Protein AF-A0A3B8LJZ1-F1 (afdb_monomer_lite)

Radius of gyration: 10.49 Å; chains: 1; bounding box: 23×17×28 Å

Sequence (46 aa):
HDIELFIDADDRLFNATCTCGFFRHNRMLKGPCEHMLAIRMIHAKG

pLDDT: mean 90.08, std 7.47, range [53.12, 96.31]

Structure (mmCIF, N/CA/C/O backbone):
data_AF-A0A3B8LJZ1-F1
#
_entry.id   AF-A0A3B8LJZ1-F1
#
loop_
_atom_site.group_PDB
_atom_site.id
_atom_site.type_symbol
_atom_site.label_atom_id
_atom_site.label_alt_id
_atom_site.label_comp_id
_atom_site.label_asym_id
_atom_site.label_entity_id
_atom_site.label_seq_id
_atom_site.pdbx_PDB_ins_code
_atom_site.Cartn_x
_atom_site.Cartn_y
_atom_site.Cartn_z
_atom_site.occupancy
_atom_site.B_iso_or_equiv
_atom_site.auth_seq_id
_atom_site.auth_comp_id
_atom_site.auth_asym_id
_atom_site.auth_atom_id
_atom_site.pdbx_PDB_model_num
ATOM 1 N N . HIS A 1 1 ? -8.316 -10.440 -7.152 1.00 75.38 1 HIS A N 1
ATOM 2 C CA . HIS A 1 1 ? -7.016 -9.749 -7.091 1.00 75.38 1 HIS A CA 1
ATOM 3 C C . HIS A 1 1 ? -6.449 -9.975 -5.713 1.00 75.38 1 HIS A C 1
ATOM 5 O O . HIS A 1 1 ? -7.146 -9.686 -4.752 1.00 75.38 1 HIS A O 1
ATOM 11 N N . ASP A 1 2 ? -5.254 -10.543 -5.631 1.00 88.69 2 ASP A N 1
ATOM 12 C CA . ASP A 1 2 ? -4.566 -10.737 -4.356 1.00 88.69 2 ASP A CA 1
ATOM 13 C C . ASP A 1 2 ? -3.828 -9.438 -3.997 1.00 88.69 2 ASP A C 1
ATOM 15 O O . ASP A 1 2 ? -3.050 -8.929 -4.823 1.00 88.69 2 ASP A O 1
ATOM 19 N N . ILE A 1 3 ? -4.204 -8.838 -2.862 1.00 92.00 3 ILE A N 1
ATOM 20 C CA . ILE A 1 3 ? -3.743 -7.533 -2.371 1.00 92.00 3 ILE A CA 1
ATOM 21 C C . ILE A 1 3 ? -3.548 -7.632 -0.860 1.00 92.00 3 ILE A C 1
ATOM 23 O O . ILE A 1 3 ? -4.484 -7.991 -0.148 1.00 92.00 3 ILE A O 1
ATOM 27 N N . GLU A 1 4 ? -2.382 -7.217 -0.377 1.00 93.06 4 GLU A N 1
ATOM 28 C CA . GLU A 1 4 ? -2.087 -7.131 1.051 1.00 93.06 4 GLU A CA 1
ATOM 29 C C . GLU A 1 4 ? -1.575 -5.727 1.375 1.00 93.06 4 GLU A C 1
ATOM 31 O O . GLU A 1 4 ? -0.703 -5.187 0.688 1.00 93.06 4 GLU A O 1
ATOM 36 N N . LEU A 1 5 ? -2.126 -5.119 2.424 1.00 92.38 5 LEU A N 1
ATOM 37 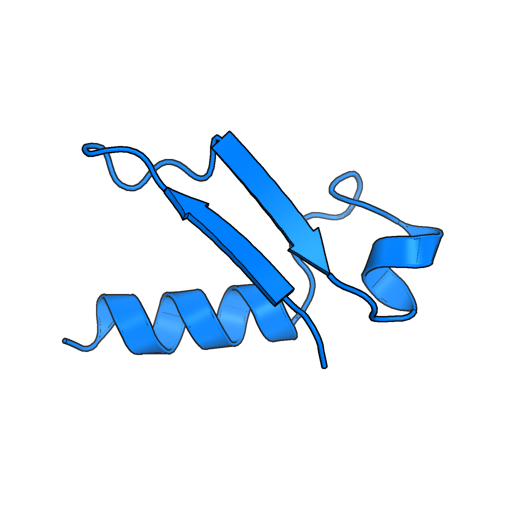C CA . LEU A 1 5 ? -1.721 -3.808 2.922 1.00 92.38 5 LEU A CA 1
ATOM 38 C C . LEU A 1 5 ? -1.362 -3.942 4.395 1.00 92.38 5 LEU A C 1
ATOM 40 O O . LEU A 1 5 ? -2.166 -4.430 5.184 1.00 92.38 5 LEU A O 1
ATOM 44 N N . PHE A 1 6 ? -0.181 -3.462 4.763 1.00 92.19 6 PHE A N 1
ATOM 45 C CA . PHE A 1 6 ? 0.250 -3.383 6.147 1.00 92.19 6 PHE A CA 1
ATOM 46 C C . PHE A 1 6 ? 0.266 -1.921 6.568 1.00 92.19 6 PHE A C 1
ATOM 48 O O . PHE A 1 6 ? 1.033 -1.101 6.043 1.00 92.19 6 PHE A O 1
ATOM 55 N N . ILE A 1 7 ? -0.635 -1.612 7.492 1.00 89.50 7 ILE A N 1
ATOM 56 C CA . ILE A 1 7 ? -0.850 -0.281 8.037 1.00 89.50 7 ILE A CA 1
ATOM 57 C C . ILE A 1 7 ? -0.456 -0.328 9.512 1.00 89.50 7 ILE A C 1
ATOM 59 O O . ILE A 1 7 ? -0.810 -1.267 10.224 1.00 89.50 7 ILE A O 1
ATOM 63 N N . ASP A 1 8 ? 0.337 0.646 9.937 1.00 88.12 8 ASP A N 1
ATOM 64 C CA . ASP A 1 8 ? 0.729 0.827 11.335 1.00 88.12 8 ASP A CA 1
ATOM 65 C C . ASP A 1 8 ? -0.367 1.574 12.134 1.00 88.12 8 ASP A C 1
ATOM 67 O O . ASP A 1 8 ? -1.345 2.062 11.568 1.00 88.12 8 ASP A O 1
ATOM 71 N N . ALA A 1 9 ? -0.219 1.660 13.457 1.00 88.62 9 ALA A N 1
ATOM 72 C CA . ALA A 1 9 ? -1.152 2.347 14.345 1.00 88.62 9 ALA A CA 1
ATOM 73 C C . ALA A 1 9 ? -1.340 3.851 14.032 1.00 88.62 9 ALA A C 1
ATOM 75 O O . ALA A 1 9 ? -2.359 4.409 14.431 1.00 88.62 9 ALA A O 1
ATOM 76 N N . ASP A 1 10 ? -0.414 4.499 13.309 1.00 89.12 10 ASP A N 1
ATOM 77 C CA . ASP A 1 10 ? -0.536 5.890 12.825 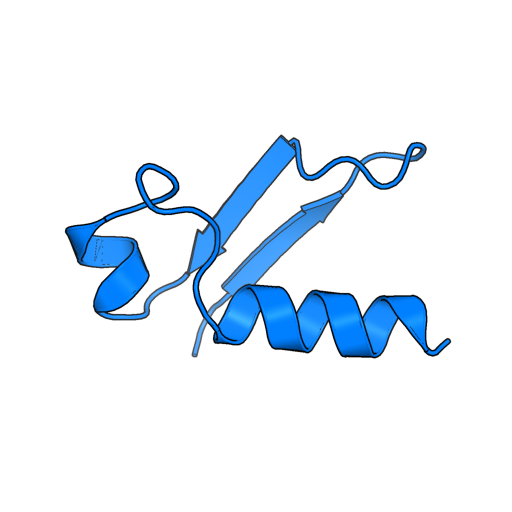1.00 89.12 10 ASP A CA 1
ATOM 78 C C . ASP A 1 10 ? -1.191 5.991 11.425 1.00 89.12 10 ASP A C 1
ATOM 80 O O . ASP A 1 10 ? -1.020 6.979 10.716 1.00 89.12 10 ASP A O 1
ATOM 84 N N . ASP A 1 11 ? -1.893 4.949 10.964 1.00 84.06 11 ASP A N 1
ATOM 85 C CA . ASP A 1 11 ? -2.509 4.843 9.623 1.00 84.06 11 ASP A CA 1
ATOM 86 C C . ASP A 1 11 ? -1.508 4.923 8.440 1.00 84.06 11 ASP A C 1
ATOM 88 O O . ASP A 1 11 ? -1.848 5.052 7.250 1.00 84.06 11 ASP A O 1
ATOM 92 N N . ARG A 1 12 ? -0.212 4.778 8.730 1.00 88.12 12 ARG A N 1
ATOM 93 C CA . ARG A 1 12 ? 0.841 4.807 7.710 1.00 88.12 12 ARG A CA 1
ATOM 94 C C . ARG A 1 12 ? 0.945 3.472 6.992 1.00 88.12 12 ARG A C 1
ATOM 96 O O . ARG A 1 12 ? 1.113 2.425 7.608 1.00 88.12 12 ARG A O 1
ATOM 103 N N . LEU A 1 13 ? 0.914 3.519 5.658 1.00 88.81 13 LEU A N 1
ATOM 104 C CA . LEU A 1 13 ? 1.226 2.361 4.822 1.00 88.81 13 LEU A CA 1
ATOM 105 C C . LEU A 1 13 ? 2.736 2.125 4.842 1.00 88.81 13 LEU A C 1
ATOM 107 O O . LEU A 1 13 ? 3.476 2.897 4.230 1.00 88.81 13 LEU A O 1
ATOM 111 N N . PHE A 1 14 ? 3.191 1.067 5.510 1.00 90.88 14 PHE A N 1
ATOM 112 C CA . PHE A 1 14 ? 4.618 0.725 5.526 1.00 90.88 14 PHE A CA 1
ATOM 113 C C . PHE A 1 14 ? 4.961 -0.419 4.566 1.00 90.88 14 PHE A C 1
ATOM 115 O O . PHE A 1 14 ? 6.094 -0.496 4.096 1.00 90.88 14 PHE A O 1
ATOM 122 N N . ASN A 1 15 ? 3.993 -1.278 4.225 1.00 90.69 15 ASN A N 1
ATOM 123 C CA . ASN A 1 15 ? 4.170 -2.305 3.202 1.00 90.69 15 ASN A CA 1
ATOM 124 C C . ASN A 1 15 ? 2.872 -2.541 2.418 1.00 90.69 15 ASN A C 1
ATOM 126 O O . ASN A 1 15 ? 1.778 -2.486 2.976 1.00 90.69 15 ASN A O 1
ATOM 130 N N . ALA A 1 16 ? 2.996 -2.797 1.116 1.00 92.44 16 ALA A N 1
ATOM 131 C CA . ALA A 1 16 ? 1.863 -3.070 0.241 1.00 92.44 16 ALA A CA 1
ATOM 132 C C . ALA A 1 16 ? 2.264 -3.973 -0.923 1.00 92.44 16 ALA A C 1
ATOM 134 O O . ALA A 1 16 ? 3.268 -3.714 -1.594 1.00 92.44 16 ALA A O 1
ATOM 135 N N . THR A 1 17 ? 1.456 -4.991 -1.198 1.00 94.38 17 THR A N 1
ATOM 136 C CA . THR A 1 17 ? 1.620 -5.902 -2.334 1.00 94.38 17 THR A CA 1
ATOM 137 C C . THR A 1 17 ? 0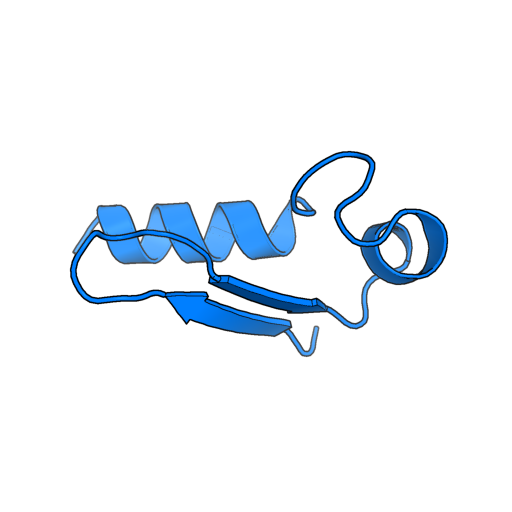.312 -5.996 -3.111 1.00 94.38 17 THR A C 1
ATOM 139 O O . THR A 1 17 ? -0.787 -5.896 -2.567 1.00 94.38 17 THR A O 1
ATOM 142 N N . CYS A 1 18 ? 0.414 -6.137 -4.432 1.00 95.31 18 CYS A N 1
ATOM 143 C CA . CYS A 1 18 ? -0.742 -6.381 -5.282 1.00 95.31 18 CYS A CA 1
ATOM 144 C C . CYS A 1 18 ? -0.332 -7.158 -6.534 1.00 95.31 18 CYS A C 1
ATOM 146 O O . CYS A 1 18 ? 0.674 -6.859 -7.172 1.00 95.31 18 CYS A O 1
ATOM 148 N N . THR A 1 19 ? -1.152 -8.116 -6.950 1.00 96.12 19 THR A N 1
ATOM 149 C CA . THR A 1 19 ? -0.912 -8.932 -8.155 1.00 96.12 19 THR A CA 1
ATOM 150 C C . THR A 1 19 ? -1.362 -8.272 -9.471 1.00 96.12 19 THR A C 1
ATOM 152 O O . THR A 1 19 ? -1.266 -8.883 -10.537 1.00 96.12 19 THR A O 1
ATOM 155 N N . CYS A 1 20 ? -1.840 -7.020 -9.443 1.00 95.75 20 CYS A N 1
ATOM 156 C CA . CYS A 1 20 ? -2.310 -6.309 -10.640 1.00 95.75 20 CYS A CA 1
ATOM 157 C C . CYS A 1 20 ? -1.170 -5.863 -11.578 1.00 95.75 20 CYS A C 1
ATOM 159 O O . CYS A 1 20 ? -0.024 -5.675 -11.163 1.00 95.75 20 CYS A O 1
ATOM 161 N N . GLY A 1 21 ? -1.500 -5.634 -12.855 1.00 96.31 21 GLY A N 1
ATOM 162 C CA . GLY A 1 21 ? -0.534 -5.203 -13.874 1.00 96.31 21 GLY A CA 1
ATOM 163 C C . GLY A 1 21 ? 0.151 -3.872 -13.548 1.00 96.31 21 GLY A C 1
ATOM 164 O O . GLY A 1 21 ? 1.364 -3.759 -13.714 1.00 96.31 21 GLY A O 1
ATOM 165 N N . PHE A 1 22 ? -0.594 -2.904 -13.002 1.00 95.81 22 PHE A N 1
ATOM 166 C CA . PHE A 1 22 ? -0.044 -1.612 -12.585 1.00 95.81 22 PHE A CA 1
ATOM 167 C C . PHE A 1 22 ? 1.028 -1.780 -11.503 1.00 95.81 22 PHE A C 1
ATOM 169 O O . PHE A 1 22 ? 2.137 -1.283 -11.649 1.00 95.81 22 PHE A O 1
ATOM 176 N N . PHE A 1 23 ? 0.752 -2.550 -10.445 1.00 95.25 23 PHE A N 1
ATOM 177 C CA . PHE A 1 23 ? 1.737 -2.782 -9.388 1.00 95.25 23 PHE A CA 1
ATOM 178 C C . PHE A 1 23 ? 2.922 -3.627 -9.871 1.00 95.25 23 PHE A C 1
ATOM 180 O O . PHE A 1 23 ? 4.061 -3.334 -9.520 1.00 95.25 23 PHE A O 1
ATOM 187 N N . ARG A 1 24 ? 2.705 -4.633 -10.729 1.00 95.31 24 ARG A N 1
ATOM 188 C CA . ARG A 1 24 ? 3.819 -5.387 -11.336 1.00 95.31 24 ARG A CA 1
ATOM 189 C C . ARG A 1 24 ? 4.755 -4.495 -12.150 1.00 9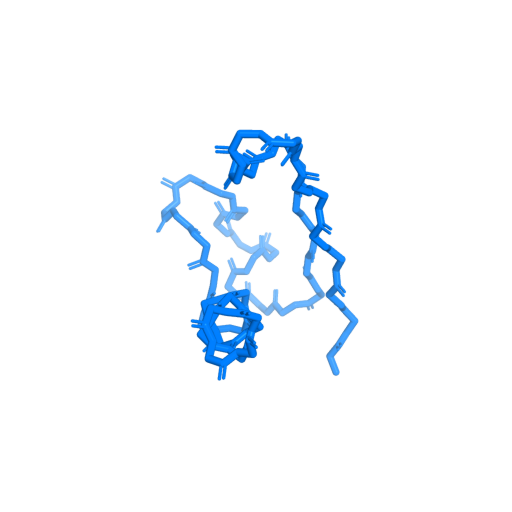5.31 24 ARG A C 1
ATOM 191 O O . ARG A 1 24 ? 5.961 -4.720 -12.127 1.00 95.31 24 ARG A O 1
ATOM 198 N N . HIS A 1 25 ? 4.218 -3.506 -12.862 1.00 96.00 25 HIS A N 1
ATOM 199 C CA . HIS A 1 25 ? 5.011 -2.621 -13.714 1.00 96.00 25 HIS A CA 1
ATOM 200 C C . HIS A 1 25 ? 5.621 -1.438 -12.946 1.00 96.00 25 HIS A C 1
ATOM 202 O O . HIS A 1 25 ? 6.777 -1.081 -13.162 1.00 96.00 25 HIS A O 1
ATOM 208 N N . ASN A 1 26 ? 4.861 -0.832 -12.034 1.00 94.75 26 ASN A N 1
ATOM 209 C CA . ASN A 1 26 ? 5.214 0.431 -11.384 1.00 94.75 26 ASN A CA 1
ATOM 210 C C . ASN A 1 26 ? 5.573 0.279 -9.901 1.00 94.75 26 ASN A C 1
ATOM 212 O O . ASN A 1 26 ? 6.189 1.182 -9.330 1.00 94.75 26 ASN A O 1
ATOM 216 N N . ARG A 1 27 ? 5.214 -0.845 -9.270 1.00 91.88 27 ARG A N 1
ATOM 217 C CA . ARG A 1 27 ? 5.258 -1.043 -7.813 1.00 91.88 27 ARG A CA 1
ATOM 218 C C . ARG A 1 27 ? 4.630 0.165 -7.110 1.00 91.88 27 ARG A C 1
ATOM 220 O O . ARG A 1 27 ? 3.559 0.601 -7.513 1.00 91.88 27 ARG A O 1
ATOM 227 N N . MET A 1 28 ? 5.311 0.729 -6.115 1.00 91.12 28 MET A N 1
ATOM 228 C CA . MET A 1 28 ? 4.900 1.956 -5.422 1.00 91.12 28 MET A CA 1
ATOM 229 C C . MET A 1 28 ? 5.545 3.230 -5.997 1.00 91.12 28 MET A C 1
ATOM 231 O O . MET A 1 28 ? 5.330 4.311 -5.459 1.00 91.12 28 MET A O 1
ATOM 235 N N . LEU A 1 29 ? 6.314 3.151 -7.096 1.00 93.25 29 LEU A N 1
ATOM 236 C CA . LEU A 1 29 ? 7.015 4.316 -7.670 1.00 93.25 29 LEU A CA 1
ATOM 237 C C . LEU A 1 29 ? 6.054 5.368 -8.237 1.00 93.25 29 LEU A C 1
ATOM 239 O O . LEU A 1 29 ? 6.390 6.546 -8.289 1.00 93.25 29 LEU A O 1
ATOM 243 N N . LYS A 1 30 ? 4.864 4.939 -8.672 1.00 93.94 30 LYS A N 1
ATOM 244 C CA . LYS A 1 30 ? 3.778 5.824 -9.124 1.00 93.94 30 LYS A CA 1
ATOM 245 C C . LYS A 1 30 ? 2.625 5.904 -8.120 1.00 93.94 30 LYS A C 1
ATOM 247 O O . LYS A 1 30 ? 1.517 6.277 -8.490 1.00 93.94 30 LYS A O 1
ATOM 252 N N . GLY A 1 31 ? 2.896 5.558 -6.864 1.00 91.44 31 GLY A N 1
ATOM 253 C CA . GLY A 1 31 ? 1.884 5.449 -5.822 1.00 91.44 31 GLY A CA 1
ATOM 2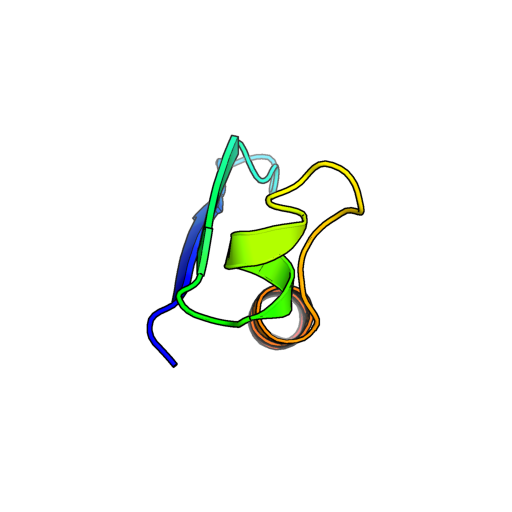54 C C . GLY A 1 31 ? 1.112 4.121 -5.846 1.00 91.44 31 GLY A C 1
ATOM 255 O O . GLY A 1 31 ? 1.412 3.233 -6.650 1.00 91.44 31 GLY A O 1
ATOM 256 N N . PRO A 1 32 ? 0.142 3.966 -4.928 1.00 93.06 32 PRO A N 1
ATOM 257 C CA . PRO A 1 32 ? -0.700 2.777 -4.820 1.00 93.06 32 PRO A CA 1
ATOM 258 C C . PRO A 1 32 ? -1.614 2.612 -6.042 1.00 93.06 32 PRO A C 1
ATOM 260 O O . PRO A 1 32 ? -2.099 3.590 -6.606 1.00 93.06 32 PRO A O 1
ATOM 263 N N . CYS A 1 33 ? -1.888 1.367 -6.439 1.00 95.69 33 CYS A N 1
ATOM 264 C CA . CYS A 1 33 ? -2.855 1.097 -7.505 1.00 95.69 33 CYS A CA 1
ATOM 265 C C . CYS A 1 33 ? -4.297 1.361 -7.033 1.00 95.69 33 CYS A C 1
ATOM 267 O O . CYS A 1 33 ? -4.567 1.404 -5.830 1.00 95.69 33 CYS A O 1
ATOM 269 N N . GLU A 1 34 ? -5.239 1.464 -7.977 1.00 95.12 34 GLU A N 1
ATOM 270 C CA . GLU A 1 34 ? -6.663 1.701 -7.675 1.00 95.12 34 GLU A CA 1
ATOM 271 C C . GLU A 1 34 ? -7.233 0.704 -6.657 1.00 95.12 34 GLU A C 1
ATOM 273 O O . GLU A 1 34 ? -8.028 1.070 -5.797 1.00 95.12 34 GLU A O 1
ATOM 278 N N . HIS A 1 35 ? -6.759 -0.543 -6.692 1.00 95.00 35 HIS A N 1
ATOM 279 C CA . HIS A 1 35 ? -7.214 -1.587 -5.786 1.00 95.00 35 HIS A CA 1
ATOM 280 C C . HIS A 1 35 ? -6.828 -1.302 -4.332 1.00 95.00 35 HIS A C 1
ATOM 282 O O . HIS A 1 35 ? -7.638 -1.484 -3.427 1.00 95.00 35 HIS A O 1
ATOM 288 N N . MET A 1 36 ? -5.604 -0.825 -4.094 1.00 94.12 36 MET A N 1
ATOM 289 C CA . MET A 1 36 ? -5.172 -0.458 -2.744 1.00 94.12 36 MET A CA 1
ATOM 290 C C . MET A 1 36 ? -5.924 0.776 -2.241 1.00 94.12 36 MET A C 1
ATOM 292 O O . MET A 1 36 ? -6.274 0.850 -1.064 1.00 94.12 36 MET A O 1
ATOM 296 N N . LEU A 1 37 ? -6.191 1.736 -3.134 1.00 92.75 37 LEU A N 1
ATOM 297 C CA . LEU A 1 37 ? -6.990 2.919 -2.814 1.00 92.75 37 LEU A CA 1
ATOM 298 C C . LEU A 1 37 ? -8.416 2.528 -2.418 1.00 92.75 37 LEU A C 1
ATOM 300 O O . LEU A 1 37 ? -8.920 3.034 -1.419 1.00 92.75 37 LEU A O 1
ATOM 304 N N . ALA A 1 38 ? -9.034 1.591 -3.139 1.00 93.00 38 ALA A N 1
ATOM 305 C CA . ALA A 1 38 ? -10.364 1.089 -2.814 1.00 93.00 38 ALA A CA 1
ATOM 306 C C . ALA A 1 38 ? -10.413 0.465 -1.411 1.00 93.00 38 ALA A C 1
ATOM 308 O O . ALA A 1 38 ? -11.293 0.810 -0.626 1.00 93.00 38 ALA A O 1
ATOM 309 N N . ILE A 1 39 ? -9.438 -0.383 -1.059 1.00 89.62 39 ILE A N 1
ATOM 310 C CA . ILE A 1 39 ? -9.356 -0.970 0.289 1.00 89.62 39 ILE A CA 1
ATOM 311 C C . ILE A 1 39 ? -9.219 0.126 1.352 1.00 89.62 39 ILE A C 1
ATOM 313 O O . ILE A 1 39 ? -9.932 0.097 2.353 1.00 89.62 39 ILE A O 1
ATOM 317 N N . ARG A 1 40 ? -8.366 1.133 1.123 1.00 88.75 40 ARG A N 1
ATOM 318 C CA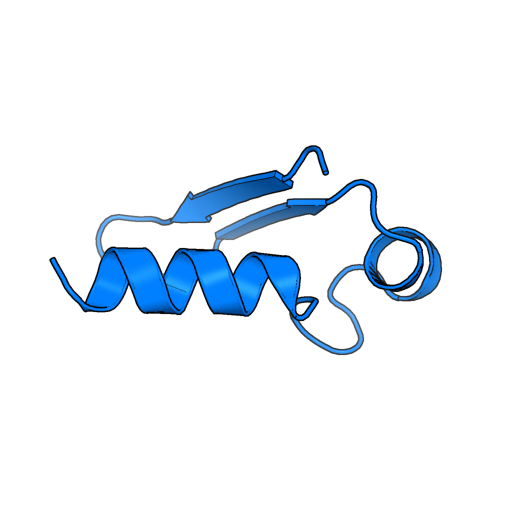 . ARG A 1 40 ? -8.224 2.269 2.049 1.00 88.75 40 ARG A CA 1
ATOM 319 C C . ARG A 1 40 ? -9.517 3.065 2.212 1.00 88.75 40 ARG A C 1
ATOM 321 O O . ARG A 1 40 ? -9.858 3.438 3.327 1.00 88.75 40 ARG A O 1
ATOM 328 N N . MET A 1 41 ? -10.261 3.286 1.130 1.00 89.25 41 MET A N 1
ATOM 329 C CA . MET A 1 41 ? -11.563 3.958 1.189 1.00 89.25 41 MET A CA 1
ATOM 330 C C . MET A 1 41 ? -12.617 3.144 1.944 1.00 89.25 41 MET A C 1
ATOM 332 O O . MET A 1 41 ? -13.494 3.738 2.563 1.00 89.25 41 MET A O 1
ATOM 336 N N . ILE A 1 42 ? -12.558 1.811 1.877 1.00 87.19 42 ILE A N 1
ATOM 337 C CA . ILE A 1 42 ? -13.441 0.931 2.653 1.00 87.19 42 ILE A CA 1
ATOM 338 C C . ILE A 1 42 ? -13.083 1.019 4.139 1.00 87.19 42 ILE A C 1
ATOM 340 O O . ILE A 1 42 ? -13.974 1.216 4.957 1.00 87.19 42 ILE A O 1
ATOM 344 N N . HIS A 1 43 ? -11.794 0.934 4.480 1.00 83.44 43 HIS A N 1
ATOM 345 C CA . HIS A 1 43 ? -11.334 0.983 5.870 1.00 83.44 43 HIS A CA 1
ATOM 346 C C . HIS A 1 43 ? -11.600 2.343 6.532 1.00 83.44 43 HIS A C 1
ATOM 348 O O . HIS A 1 43 ? -12.041 2.389 7.669 1.00 83.44 43 HIS A O 1
ATOM 354 N N . ALA A 1 44 ? -11.425 3.449 5.803 1.00 80.12 44 ALA A N 1
ATOM 355 C CA . ALA A 1 44 ? -11.695 4.799 6.306 1.00 80.12 44 ALA A CA 1
ATOM 356 C C . ALA A 1 44 ? -13.192 5.126 6.493 1.00 80.12 44 ALA A C 1
ATOM 358 O O . ALA A 1 44 ? -13.524 6.188 7.014 1.00 80.12 44 ALA A O 1
ATOM 359 N N . LYS A 1 45 ? -14.100 4.270 6.005 1.00 72.69 45 LYS A N 1
ATOM 360 C CA . LYS A 1 45 ? -15.558 4.447 6.125 1.00 72.69 45 LYS A CA 1
ATOM 361 C C . LYS A 1 45 ? -16.183 3.626 7.261 1.00 72.69 45 LYS A C 1
ATOM 363 O O . LYS A 1 45 ? -17.404 3.691 7.410 1.00 72.69 45 LYS A O 1
ATOM 368 N N . GLY A 1 46 ? -15.390 2.850 8.000 1.00 53.12 46 GLY A N 1
ATOM 369 C CA . GLY A 1 46 ? -15.809 2.118 9.203 1.00 53.12 46 GLY A CA 1
ATOM 370 C C . GLY A 1 46 ? -15.413 2.856 10.469 1.00 53.12 46 GLY A C 1
ATOM 371 O O . GLY A 1 46 ? -16.146 2.691 11.466 1.00 53.12 46 GLY A O 1
#

Foldseek 3Di:
DDKDFDADPVRDTPDIDDPDPCCVVCPCVVHDDPVVVVVVVVVVVD

Secondary structure (DSSP, 8-state):
--EEEEE-TTS-EEEEEE-SHHHHHHTTTT---HHHHHHHHHHTT-